Protein AF-A0A9X4B5T1-F1 (afdb_monomer_lite)

Organism: Enterococcus faecium (NCBI:txid1352)

pLDDT: mean 84.93, std 12.9, range [42.0, 94.5]

Structure (mmCIF, N/CA/C/O backbone):
data_AF-A0A9X4B5T1-F1
#
_entry.id   AF-A0A9X4B5T1-F1
#
loop_
_atom_site.group_PDB
_atom_site.id
_atom_site.type_symbol
_atom_site.label_atom_id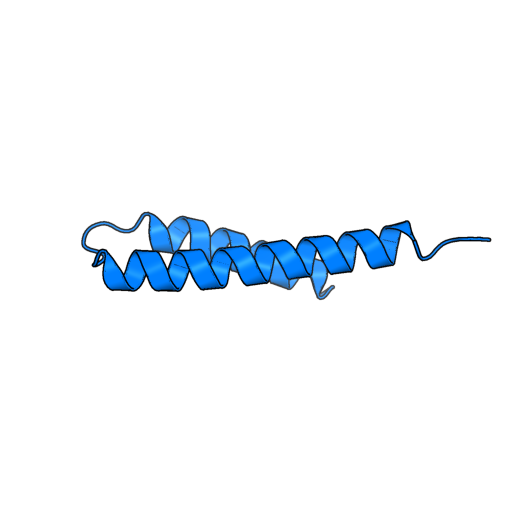
_atom_site.label_alt_id
_atom_site.label_comp_id
_atom_site.label_asym_id
_atom_site.label_entity_id
_atom_site.label_seq_id
_atom_site.pdbx_PDB_ins_code
_atom_site.Cartn_x
_atom_site.Cartn_y
_atom_site.Cartn_z
_atom_site.occupancy
_atom_site.B_iso_or_equiv
_atom_site.auth_seq_id
_atom_site.auth_comp_id
_atom_site.auth_asym_id
_atom_site.auth_atom_id
_atom_site.pdbx_PDB_model_num
ATOM 1 N N . MET A 1 1 ? 3.041 -9.597 -17.834 1.00 54.81 1 MET A N 1
ATOM 2 C CA . MET A 1 1 ? 2.915 -8.187 -17.392 1.00 54.81 1 MET A CA 1
ATOM 3 C C . MET A 1 1 ? 4.159 -7.831 -16.592 1.00 54.81 1 MET A C 1
ATOM 5 O O . MET A 1 1 ? 4.557 -8.653 -15.781 1.00 54.81 1 MET A O 1
ATOM 9 N N . LYS A 1 2 ? 4.799 -6.675 -16.829 1.00 77.38 2 LYS A N 1
ATOM 10 C CA . LYS A 1 2 ? 5.982 -6.257 -16.049 1.00 77.38 2 LYS A CA 1
ATOM 11 C C . LYS A 1 2 ? 5.589 -6.136 -14.571 1.00 77.38 2 LYS A C 1
ATOM 13 O O . LYS A 1 2 ? 4.606 -5.461 -14.275 1.00 77.38 2 LYS A O 1
ATOM 18 N N . GLU A 1 3 ? 6.337 -6.777 -13.680 1.00 82.38 3 GLU A N 1
ATOM 19 C CA . GLU A 1 3 ? 6.101 -6.836 -12.226 1.00 82.38 3 GLU A CA 1
ATOM 20 C C . GLU A 1 3 ? 5.860 -5.446 -11.601 1.00 82.38 3 GLU A C 1
ATOM 22 O O . GLU A 1 3 ? 4.950 -5.274 -10.796 1.00 82.38 3 GLU A O 1
ATOM 27 N N . TYR A 1 4 ? 6.532 -4.416 -12.122 1.00 84.62 4 TYR A N 1
ATOM 28 C CA . TYR A 1 4 ? 6.313 -3.009 -11.771 1.00 84.62 4 TYR A CA 1
ATOM 29 C C . TYR A 1 4 ? 4.859 -2.537 -11.958 1.00 84.62 4 TYR A C 1
ATOM 31 O O . TYR A 1 4 ? 4.283 -1.896 -11.083 1.00 84.62 4 TYR A O 1
ATOM 39 N N . LYS A 1 5 ? 4.218 -2.889 -13.084 1.00 87.06 5 LYS A N 1
ATOM 40 C CA . LYS A 1 5 ? 2.809 -2.532 -13.332 1.00 87.06 5 LYS A CA 1
ATOM 41 C C . LYS A 1 5 ? 1.874 -3.255 -12.365 1.00 87.06 5 LYS A C 1
ATOM 43 O O . LYS A 1 5 ? 0.879 -2.676 -11.948 1.00 87.06 5 LYS A O 1
ATOM 48 N N . ARG A 1 6 ? 2.197 -4.500 -11.995 1.00 89.88 6 ARG A N 1
ATOM 49 C CA . ARG A 1 6 ? 1.417 -5.266 -11.013 1.00 89.88 6 ARG A CA 1
ATOM 50 C C . ARG A 1 6 ? 1.433 -4.573 -9.649 1.00 89.88 6 ARG A C 1
ATOM 52 O O . ARG A 1 6 ? 0.380 -4.454 -9.036 1.00 89.88 6 ARG A O 1
ATOM 59 N N . GLN A 1 7 ? 2.586 -4.070 -9.211 1.00 90.25 7 GLN A N 1
ATOM 60 C CA . GLN A 1 7 ? 2.694 -3.352 -7.939 1.00 90.25 7 GLN A CA 1
ATOM 61 C C . GLN A 1 7 ? 1.909 -2.040 -7.926 1.00 90.25 7 GLN A C 1
ATOM 63 O O . GLN A 1 7 ? 1.224 -1.753 -6.952 1.00 90.25 7 GLN A O 1
ATOM 68 N N . HIS A 1 8 ? 1.931 -1.283 -9.026 1.00 90.38 8 HIS A N 1
ATOM 69 C CA . HIS A 1 8 ? 1.108 -0.073 -9.164 1.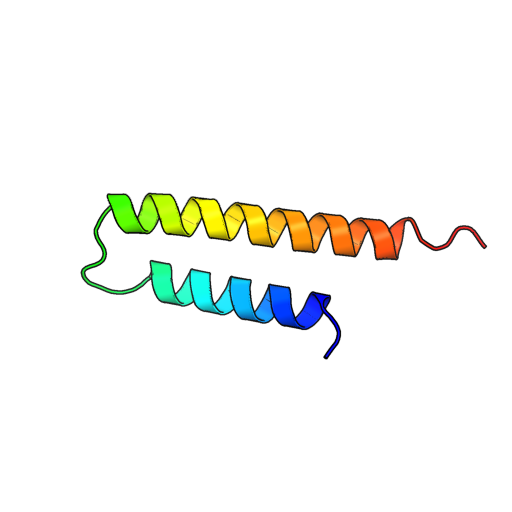00 90.38 8 HIS A CA 1
ATOM 70 C C . HIS A 1 8 ? -0.394 -0.369 -9.108 1.00 90.38 8 HIS A C 1
ATOM 72 O O . HIS A 1 8 ? -1.132 0.368 -8.461 1.00 90.38 8 HIS A O 1
ATOM 78 N N . ILE A 1 9 ? -0.848 -1.466 -9.724 1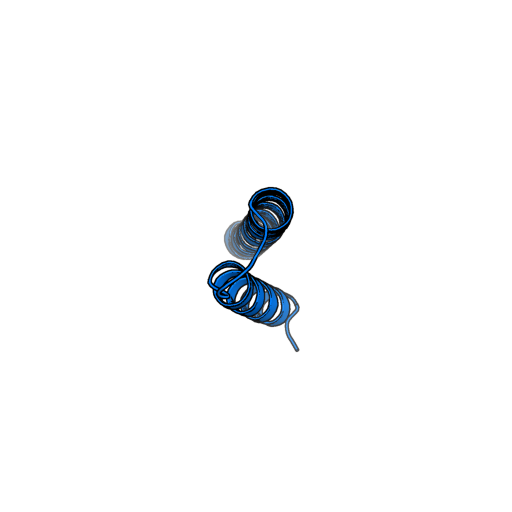.00 93.06 9 ILE A N 1
ATOM 79 C CA . ILE A 1 9 ? -2.252 -1.902 -9.635 1.00 93.06 9 ILE A CA 1
ATOM 80 C C . ILE A 1 9 ? -2.617 -2.247 -8.184 1.00 93.06 9 ILE A C 1
ATOM 82 O O . ILE A 1 9 ? -3.667 -1.829 -7.706 1.00 93.06 9 ILE A O 1
ATOM 86 N N . ILE A 1 10 ? -1.746 -2.973 -7.474 1.00 91.56 10 ILE A N 1
ATOM 87 C CA . ILE A 1 10 ? -1.961 -3.337 -6.065 1.00 91.56 10 ILE A CA 1
ATOM 88 C C . ILE A 1 10 ? -1.992 -2.089 -5.178 1.00 91.56 10 ILE A C 1
ATOM 90 O O . ILE A 1 10 ? -2.900 -1.959 -4.362 1.00 91.56 10 ILE A O 1
ATOM 94 N N . LYS A 1 11 ? -1.054 -1.150 -5.371 1.00 93.69 11 LYS A N 1
ATOM 95 C CA . LYS A 1 11 ? -1.045 0.143 -4.674 1.00 93.69 11 LYS A CA 1
ATOM 96 C C . LYS A 1 11 ? -2.393 0.843 -4.841 1.00 93.69 11 LYS A C 1
ATOM 98 O O . LYS A 1 11 ? -3.025 1.199 -3.853 1.00 93.69 11 LYS A O 1
ATOM 103 N N . HIS A 1 12 ? -2.848 0.985 -6.083 1.00 93.44 12 HIS A N 1
ATOM 104 C CA . HIS A 1 12 ? -4.073 1.718 -6.376 1.00 93.44 12 HIS A CA 1
ATOM 105 C C . HIS A 1 12 ? -5.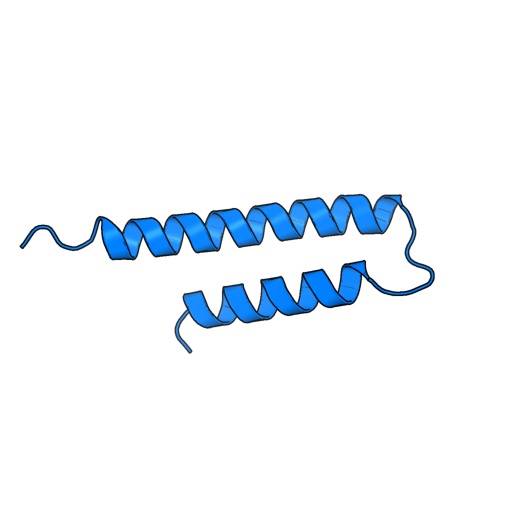320 1.029 -5.801 1.00 93.44 12 HIS A C 1
ATOM 107 O O . HIS A 1 12 ? -6.206 1.687 -5.262 1.00 93.44 12 HIS A O 1
ATOM 113 N N . ALA A 1 13 ? -5.364 -0.306 -5.846 1.00 93.38 13 ALA A N 1
ATOM 114 C CA . ALA A 1 13 ? -6.432 -1.080 -5.221 1.00 93.38 13 ALA A CA 1
ATOM 115 C C . ALA A 1 13 ? -6.469 -0.889 -3.694 1.00 93.38 13 ALA A C 1
ATOM 117 O O . ALA A 1 13 ? -7.547 -0.712 -3.131 1.00 93.38 13 ALA A O 1
ATOM 118 N N . LEU A 1 14 ? -5.307 -0.885 -3.030 1.00 92.50 14 LEU A N 1
ATOM 119 C CA . LEU A 1 14 ? -5.209 -0.659 -1.585 1.00 92.50 14 LEU A CA 1
ATOM 120 C C . LEU A 1 14 ? -5.628 0.763 -1.195 1.00 92.50 14 LEU A C 1
ATOM 122 O O . LEU A 1 14 ? -6.362 0.923 -0.225 1.00 92.50 14 LEU A O 1
ATOM 126 N N . GLU A 1 15 ? -5.226 1.784 -1.957 1.00 91.56 15 GLU A N 1
ATOM 127 C CA . GLU A 1 15 ? -5.648 3.172 -1.711 1.00 91.56 15 GLU A CA 1
ATOM 128 C C . GLU A 1 15 ? -7.173 3.325 -1.766 1.00 91.56 15 GLU A C 1
ATOM 130 O O . GLU A 1 15 ? -7.759 3.949 -0.882 1.00 91.56 15 GLU A O 1
ATOM 135 N N . MET A 1 16 ? -7.821 2.696 -2.750 1.00 91.69 16 MET A N 1
ATOM 136 C CA . MET A 1 16 ? -9.282 2.677 -2.863 1.00 91.69 16 MET A CA 1
ATOM 137 C C . MET A 1 16 ? -9.939 1.899 -1.718 1.00 91.69 16 MET A C 1
ATOM 139 O O . MET A 1 16 ? -10.957 2.325 -1.178 1.00 91.69 16 MET A O 1
ATOM 143 N N . TYR A 1 17 ? -9.360 0.763 -1.325 1.00 87.94 17 TYR A N 1
ATOM 144 C CA . TYR A 1 17 ? -9.924 -0.089 -0.280 1.00 87.94 17 TYR A CA 1
ATOM 145 C C . TYR A 1 17 ? -9.827 0.545 1.115 1.00 87.94 17 TYR A C 1
ATOM 147 O O . TYR A 1 17 ? -10.746 0.400 1.912 1.00 87.94 17 TYR A O 1
ATOM 155 N N . ILE A 1 18 ? -8.774 1.323 1.388 1.00 88.75 18 ILE A N 1
ATOM 156 C CA . ILE A 1 18 ? -8.619 2.090 2.636 1.00 88.75 18 ILE A CA 1
ATOM 157 C C . ILE A 1 18 ? -9.677 3.199 2.765 1.00 88.75 18 ILE A C 1
ATOM 159 O O . ILE A 1 18 ? -10.036 3.578 3.877 1.00 88.75 18 ILE A O 1
ATOM 163 N N . GLN A 1 19 ? -10.186 3.725 1.647 1.00 88.31 19 GLN A N 1
ATOM 164 C CA . GLN A 1 19 ? -11.210 4.777 1.633 1.00 88.31 19 GLN A CA 1
ATOM 165 C C . GLN A 1 19 ? -12.643 4.243 1.794 1.00 88.31 19 GLN A C 1
ATOM 167 O O . GLN A 1 19 ? -13.590 5.027 1.750 1.00 88.31 19 GLN A O 1
ATOM 172 N N . ARG A 1 20 ? -12.830 2.928 1.972 1.00 90.00 20 ARG A N 1
ATOM 173 C CA . ARG A 1 20 ? -14.164 2.333 2.117 1.00 90.00 20 ARG A CA 1
ATOM 174 C C . ARG A 1 20 ? -14.863 2.817 3.389 1.00 90.00 20 ARG A C 1
ATOM 176 O O . ARG A 1 20 ? -14.272 2.867 4.469 1.00 90.00 20 ARG A O 1
ATOM 183 N N . GLU A 1 21 ? -16.153 3.107 3.271 1.00 85.50 21 GLU A N 1
ATOM 184 C CA . GLU A 1 21 ? -16.983 3.417 4.431 1.00 85.50 21 GLU A CA 1
ATOM 185 C C . GLU A 1 21 ? -17.160 2.175 5.318 1.00 85.50 21 GLU A C 1
ATOM 187 O O . GLU A 1 21 ? -17.332 1.057 4.830 1.00 85.50 21 GLU A O 1
ATOM 192 N N . GLY A 1 22 ? -17.099 2.365 6.638 1.00 85.38 22 GLY A N 1
ATOM 193 C CA . GLY A 1 22 ? -17.291 1.288 7.616 1.00 85.38 22 GLY A CA 1
ATOM 194 C C . GLY A 1 22 ? -16.061 0.417 7.901 1.00 85.38 22 GLY A C 1
ATOM 195 O O . GLY A 1 22 ? -16.190 -0.586 8.603 1.00 85.38 22 GLY A O 1
ATOM 196 N N . ALA A 1 23 ? -14.873 0.772 7.403 1.00 85.06 23 ALA A N 1
ATOM 197 C CA . ALA A 1 23 ? -13.639 0.092 7.796 1.00 85.06 23 ALA A CA 1
ATOM 198 C C . ALA A 1 23 ? -13.267 0.383 9.260 1.00 85.06 23 ALA A C 1
ATOM 200 O O . ALA A 1 23 ? -13.365 1.518 9.731 1.00 85.06 23 ALA A O 1
ATOM 201 N N . SER A 1 24 ? -12.803 -0.643 9.982 1.00 89.44 24 SER A N 1
ATOM 202 C CA . SER A 1 24 ? -12.293 -0.466 11.342 1.00 89.44 24 SER A CA 1
ATOM 203 C C . SER A 1 24 ? -10.940 0.238 11.316 1.00 89.44 24 SER A C 1
ATOM 205 O O . SER A 1 24 ? -10.100 -0.037 10.461 1.00 89.44 24 SER A O 1
ATOM 207 N N . GLU A 1 25 ? -10.659 1.077 12.313 1.00 87.25 25 GLU A N 1
ATOM 208 C CA . GLU A 1 25 ? -9.350 1.726 12.454 1.00 87.25 25 GLU A CA 1
ATOM 209 C C . GLU A 1 25 ? -8.188 0.720 12.525 1.00 87.25 25 GLU A C 1
ATOM 211 O O . GLU A 1 25 ? -7.086 1.008 12.053 1.00 87.25 25 GLU A O 1
ATOM 216 N N . LYS A 1 26 ? -8.426 -0.476 13.087 1.00 90.62 26 LYS A N 1
ATOM 217 C CA . LYS A 1 26 ? -7.433 -1.562 13.107 1.00 90.62 26 LYS A CA 1
ATOM 218 C C . LYS A 1 26 ? -7.129 -2.081 11.703 1.00 90.62 26 LYS A C 1
ATOM 220 O O . LYS A 1 26 ? -5.952 -2.194 11.362 1.00 90.62 26 LYS A O 1
ATOM 225 N N . ASP A 1 27 ? -8.167 -2.332 10.907 1.00 88.94 27 ASP A N 1
ATOM 226 C CA . ASP A 1 27 ? -8.032 -2.776 9.517 1.00 88.94 27 ASP A CA 1
ATOM 227 C C . ASP A 1 27 ? -7.302 -1.711 8.694 1.00 88.94 27 ASP A C 1
ATOM 229 O O . ASP A 1 27 ? -6.267 -2.008 8.102 1.00 88.94 27 ASP A O 1
ATOM 233 N N . ILE A 1 28 ? -7.722 -0.443 8.800 1.00 91.19 28 ILE A N 1
ATOM 234 C CA . ILE A 1 28 ? -7.084 0.697 8.121 1.00 91.19 28 ILE A CA 1
ATOM 235 C C . ILE A 1 28 ? -5.597 0.789 8.469 1.00 91.19 28 ILE A C 1
ATOM 237 O O . ILE A 1 28 ? -4.759 1.076 7.612 1.00 91.19 28 ILE A O 1
ATOM 241 N N . LYS A 1 29 ? -5.236 0.564 9.736 1.00 92.25 29 LYS A N 1
ATOM 242 C CA . LYS A 1 29 ? -3.839 0.611 10.177 1.00 92.25 29 LYS A CA 1
ATOM 243 C C . LYS A 1 29 ? -3.011 -0.519 9.560 1.00 92.25 29 LYS A C 1
ATOM 245 O O . LYS A 1 29 ? -1.872 -0.272 9.161 1.00 92.25 29 LYS A O 1
ATOM 250 N N . GLN A 1 30 ? -3.566 -1.726 9.466 1.00 92.06 30 GLN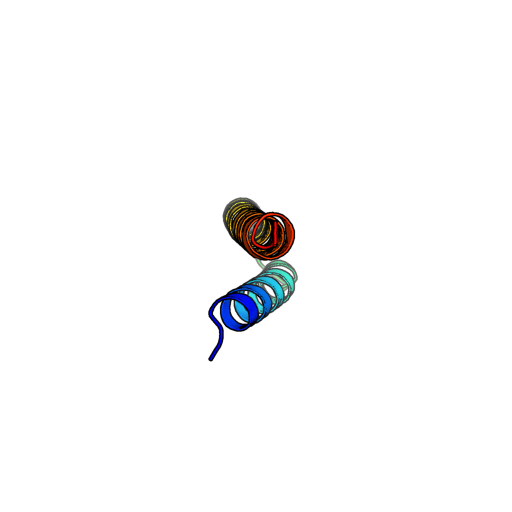 A N 1
ATOM 251 C CA . GLN A 1 30 ? -2.909 -2.854 8.800 1.00 92.06 30 GLN A CA 1
ATOM 252 C C . GLN A 1 30 ? -2.793 -2.615 7.290 1.00 92.06 30 GLN A C 1
ATOM 254 O O . GLN A 1 30 ? -1.711 -2.769 6.731 1.00 92.06 30 GLN A O 1
ATOM 259 N N . GLU A 1 31 ? -3.859 -2.150 6.645 1.00 91.56 31 GLU A N 1
ATOM 260 C CA . GLU A 1 31 ? -3.899 -1.844 5.211 1.00 91.56 31 GLU A CA 1
ATOM 261 C C . GLU A 1 31 ? -2.896 -0.745 4.833 1.00 91.56 31 GLU A C 1
ATOM 263 O O . GLU A 1 31 ? -2.164 -0.884 3.855 1.00 91.56 31 GLU A O 1
ATOM 268 N N . LYS A 1 32 ? -2.776 0.314 5.646 1.00 92.44 32 LYS A N 1
ATOM 269 C CA . LYS A 1 32 ? -1.748 1.356 5.474 1.00 92.44 32 LYS A CA 1
ATOM 270 C C . LYS A 1 32 ? -0.326 0.820 5.633 1.00 92.44 32 LYS A C 1
ATOM 272 O O . LYS A 1 32 ? 0.582 1.311 4.964 1.00 92.44 32 LYS A O 1
ATOM 277 N N . SER A 1 33 ? -0.119 -0.167 6.507 1.00 94.31 33 SER A N 1
ATOM 278 C CA . SER A 1 33 ? 1.185 -0.825 6.650 1.00 94.31 33 SER A CA 1
ATOM 279 C C . SER A 1 33 ? 1.558 -1.561 5.365 1.00 94.31 33 SER A C 1
ATOM 281 O O . SER A 1 33 ? 2.642 -1.338 4.833 1.00 94.31 33 SER A O 1
ATOM 283 N N . VAL A 1 34 ? 0.626 -2.347 4.818 1.00 93.75 34 VAL A N 1
ATOM 284 C CA . VAL A 1 34 ? 0.826 -3.084 3.561 1.00 93.75 34 VAL A CA 1
ATOM 285 C C . VAL A 1 34 ? 1.020 -2.128 2.382 1.00 93.75 34 VAL A C 1
ATOM 287 O O . VAL A 1 34 ? 1.897 -2.345 1.550 1.00 93.75 34 VAL A O 1
ATOM 290 N N . LEU A 1 35 ? 0.259 -1.028 2.325 1.00 94.50 35 LEU A N 1
ATOM 291 C CA . LEU A 1 35 ? 0.430 0.010 1.304 1.00 94.50 35 LEU A CA 1
ATOM 292 C C . LEU A 1 35 ? 1.867 0.551 1.301 1.00 94.50 35 LEU A C 1
ATOM 294 O O . LEU A 1 35 ? 2.488 0.640 0.244 1.00 94.50 35 LEU A O 1
ATOM 298 N N . LYS A 1 36 ? 2.422 0.838 2.484 1.00 94.06 36 LYS A N 1
ATOM 299 C CA . LYS A 1 36 ? 3.794 1.333 2.631 1.00 94.06 36 LYS A CA 1
ATOM 300 C C . LYS A 1 36 ? 4.837 0.320 2.149 1.00 94.06 36 LYS A C 1
ATOM 302 O O . LYS A 1 36 ? 5.822 0.718 1.532 1.00 94.06 36 LYS A O 1
ATOM 307 N N . GLU A 1 37 ? 4.635 -0.971 2.406 1.00 94.38 37 GLU A N 1
ATOM 308 C CA . GLU A 1 37 ? 5.521 -2.031 1.904 1.00 94.38 37 GLU A CA 1
ATOM 309 C C . GLU A 1 37 ? 5.514 -2.092 0.370 1.00 94.38 37 GLU A C 1
ATOM 311 O O . GLU A 1 37 ? 6.575 -2.129 -0.256 1.00 94.38 37 GLU A O 1
ATOM 316 N N . VAL A 1 38 ? 4.331 -2.004 -0.247 1.00 92.81 38 VAL A N 1
ATOM 317 C CA . VAL A 1 38 ? 4.191 -1.976 -1.712 1.00 92.81 38 VAL A CA 1
ATOM 318 C C . VAL A 1 38 ? 4.855 -0.730 -2.308 1.00 92.81 38 VAL A C 1
ATOM 320 O O . VAL A 1 38 ? 5.545 -0.825 -3.321 1.00 92.81 38 VAL A O 1
ATOM 323 N N . GLU A 1 39 ? 4.716 0.440 -1.678 1.00 92.94 39 GLU A N 1
ATOM 324 C CA . GLU A 1 39 ? 5.399 1.662 -2.123 1.00 92.94 39 GLU A CA 1
ATOM 325 C C . GLU A 1 39 ? 6.926 1.550 -2.046 1.00 92.94 39 GLU A C 1
ATOM 327 O O . GLU A 1 39 ? 7.629 1.986 -2.963 1.00 92.94 39 GLU A O 1
ATOM 332 N N . GLN A 1 40 ? 7.450 0.936 -0.982 1.00 93.75 40 GLN A N 1
ATOM 333 C CA . GLN A 1 40 ? 8.882 0.675 -0.851 1.00 93.75 40 GLN A CA 1
ATOM 334 C C . GLN A 1 40 ? 9.386 -0.279 -1.931 1.00 93.75 40 GLN A C 1
ATOM 336 O O . GLN A 1 40 ? 10.477 -0.072 -2.463 1.00 93.75 40 GLN A O 1
ATOM 341 N N . GLU A 1 41 ? 8.614 -1.302 -2.285 1.00 91.12 41 GLU A N 1
ATOM 342 C CA . GLU A 1 41 ? 9.011 -2.231 -3.335 1.00 91.12 41 GLU A CA 1
ATOM 343 C C . GLU A 1 41 ? 9.009 -1.562 -4.715 1.00 91.12 41 GLU A C 1
ATOM 345 O O . GLU A 1 41 ? 9.999 -1.675 -5.440 1.00 91.12 41 GLU A O 1
ATOM 350 N N . ILE A 1 42 ? 8.011 -0.721 -5.013 1.00 90.69 42 ILE A N 1
ATOM 351 C CA . ILE A 1 42 ? 7.999 0.125 -6.217 1.00 90.69 42 ILE A CA 1
ATOM 352 C C . ILE A 1 42 ? 9.234 1.035 -6.256 1.00 90.69 42 ILE A C 1
ATOM 354 O O . ILE A 1 42 ? 9.849 1.176 -7.318 1.00 90.69 42 ILE A O 1
ATOM 358 N N . SER A 1 43 ? 9.614 1.639 -5.121 1.00 89.94 43 SER A N 1
ATOM 359 C CA . SER A 1 43 ? 10.822 2.469 -5.018 1.00 89.94 43 SER A CA 1
ATOM 360 C C . SER A 1 43 ? 12.077 1.656 -5.311 1.00 89.94 43 SER A C 1
ATOM 362 O O . SER A 1 43 ? 12.842 2.028 -6.193 1.00 89.94 43 SER A O 1
ATOM 364 N N . ARG A 1 44 ? 12.242 0.491 -4.676 1.00 89.19 44 ARG A N 1
ATOM 365 C CA . ARG A 1 44 ? 13.390 -0.402 -4.904 1.00 89.19 44 ARG A CA 1
ATOM 366 C C . ARG A 1 44 ? 13.473 -0.883 -6.345 1.00 89.19 44 ARG A C 1
ATOM 368 O O . ARG A 1 44 ? 14.567 -1.045 -6.876 1.00 89.19 44 ARG A O 1
ATOM 375 N N . MET A 1 45 ? 12.335 -1.159 -6.979 1.00 86.88 45 MET A N 1
ATOM 376 C CA . MET A 1 45 ? 12.294 -1.506 -8.397 1.00 86.88 45 MET A CA 1
ATOM 377 C C . MET A 1 45 ? 12.751 -0.322 -9.243 1.00 86.88 45 MET A C 1
ATOM 379 O O . MET A 1 45 ? 13.607 -0.496 -10.103 1.00 86.88 45 MET A O 1
ATOM 383 N N . LYS A 1 46 ? 12.221 0.880 -8.982 1.00 84.94 46 LYS A N 1
ATOM 384 C CA . LYS A 1 46 ? 12.609 2.110 -9.683 1.00 84.94 46 LYS A CA 1
ATOM 385 C C . LYS A 1 46 ? 14.102 2.387 -9.531 1.00 84.94 46 LYS A C 1
ATOM 387 O O . LYS A 1 46 ? 14.748 2.643 -10.537 1.00 84.94 46 LYS A O 1
ATOM 392 N N . GLU A 1 47 ? 14.636 2.272 -8.319 1.00 85.94 47 GLU A N 1
ATOM 393 C CA . GLU A 1 47 ? 16.065 2.386 -8.039 1.00 85.94 47 GLU A CA 1
ATOM 394 C C . GLU A 1 47 ? 16.841 1.353 -8.847 1.00 85.94 47 GLU A C 1
ATOM 396 O O . GLU A 1 47 ? 17.667 1.754 -9.643 1.00 85.94 47 GLU A O 1
ATOM 401 N N . ARG A 1 48 ? 16.501 0.058 -8.801 1.00 80.94 48 ARG A N 1
ATOM 402 C CA . ARG A 1 48 ? 17.169 -0.964 -9.632 1.00 80.94 48 ARG A CA 1
ATOM 403 C C . ARG A 1 48 ? 17.137 -0.668 -11.135 1.00 80.94 48 ARG A C 1
ATOM 405 O O . ARG A 1 48 ? 18.102 -0.971 -11.826 1.00 80.94 48 ARG A O 1
ATOM 412 N N . PHE A 1 49 ? 16.053 -0.088 -11.650 1.00 73.56 49 PHE A N 1
ATOM 413 C CA . PHE A 1 49 ? 15.986 0.356 -13.047 1.00 73.56 49 PHE A CA 1
ATOM 414 C C . PHE A 1 49 ? 16.832 1.609 -13.320 1.00 73.56 49 PHE A C 1
ATOM 416 O O . PHE A 1 49 ? 17.219 1.829 -14.462 1.00 73.56 49 PHE A O 1
ATOM 423 N N . GLN A 1 50 ? 17.102 2.429 -12.303 1.00 67.38 50 GLN A N 1
ATOM 424 C CA . GLN A 1 50 ? 17.806 3.708 -12.405 1.00 67.38 50 GLN A CA 1
ATOM 425 C C . GLN A 1 50 ? 19.315 3.581 -12.119 1.00 67.38 50 GLN A C 1
ATOM 427 O O . GLN A 1 50 ? 20.103 4.217 -12.807 1.00 67.38 50 GLN A O 1
ATOM 432 N N . THR A 1 51 ? 19.730 2.723 -11.180 1.00 62.16 51 THR A N 1
ATOM 433 C CA . THR A 1 51 ? 21.126 2.300 -10.940 1.00 62.16 51 THR A CA 1
ATOM 434 C C . THR A 1 51 ? 21.557 1.123 -11.823 1.00 62.16 51 THR A C 1
ATOM 436 O O . THR A 1 51 ? 22.706 0.704 -11.774 1.00 62.16 51 THR A O 1
ATOM 439 N N . GLY A 1 52 ? 20.658 0.589 -12.654 1.00 59.09 52 GLY A N 1
ATOM 440 C CA . GLY A 1 52 ? 20.913 -0.507 -13.593 1.00 59.09 52 GLY A CA 1
ATOM 441 C C . GLY A 1 52 ? 21.336 -0.075 -15.001 1.00 59.09 52 GLY A C 1
ATOM 442 O O . GLY A 1 52 ? 20.982 -0.761 -15.958 1.00 59.09 52 GLY A O 1
ATOM 443 N N . CYS A 1 53 ? 22.040 1.050 -15.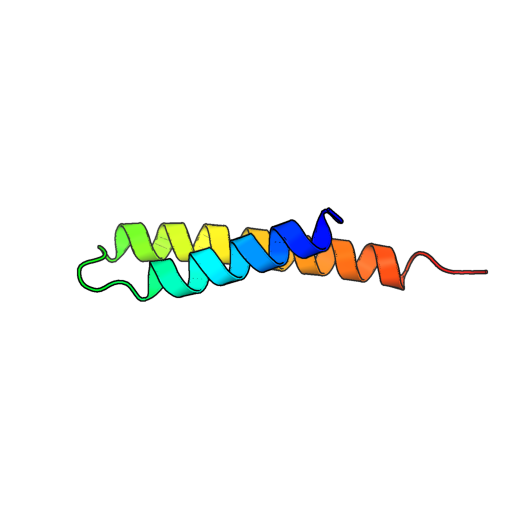148 1.00 47.59 53 CYS A N 1
ATOM 444 C CA . CYS A 1 53 ? 22.755 1.398 -16.379 1.00 47.59 53 CYS A CA 1
ATOM 445 C C . CYS A 1 53 ? 23.934 2.333 -16.060 1.00 47.59 53 CYS A C 1
ATOM 447 O O . CYS A 1 53 ? 23.851 3.545 -16.235 1.00 47.59 53 CYS A O 1
ATOM 449 N N . GLU A 1 54 ? 25.027 1.755 -15.569 1.00 44.91 54 GLU A N 1
ATOM 450 C CA . GLU A 1 54 ? 26.360 2.213 -15.962 1.00 44.91 54 GLU A CA 1
ATOM 451 C C . GLU A 1 54 ? 26.732 1.382 -17.203 1.00 44.91 54 GLU A C 1
ATOM 453 O O . GLU A 1 54 ? 27.141 0.225 -17.092 1.00 44.91 54 GLU A O 1
ATOM 458 N N . CYS A 1 55 ? 26.477 1.935 -18.390 1.00 42.00 55 CYS A N 1
ATOM 459 C CA . CYS A 1 55 ? 27.196 1.590 -19.617 1.00 42.00 55 CYS A CA 1
ATOM 460 C C . CYS A 1 55 ? 28.067 2.785 -19.991 1.00 42.00 55 CYS A C 1
ATOM 462 O O . CYS A 1 55 ? 27.552 3.923 -19.883 1.00 42.00 55 CYS A O 1
#

Foldseek 3Di:
DPVLVVLVVVLVVLVVVLPDPPDDPVRNVVSVVVSVVSVVVNVVVVVCVVVVDPD

Secondary structure (DSSP, 8-state):
--HHHHHHHHHHHHHHHHT-TT--HHHHHHHHHHHHHHHHHHHHHHHHHHSS---

Sequence (55 aa):
MKEYKRQHIIKHALEMYIQREGASEKDIKQEKSVLKEVEQEISRMKERFQTGCEC

Radius of gyration: 14.19 Å; chains: 1; bounding box: 44×13×33 Å